Protein AF-A0A937MW36-F1 (afdb_monomer_lite)

Structure (mmCIF, N/CA/C/O backbone):
data_AF-A0A937MW36-F1
#
_entry.id   AF-A0A937MW36-F1
#
loop_
_atom_site.group_PDB
_atom_site.id
_atom_site.type_symbol
_atom_site.label_atom_id
_atom_site.label_alt_id
_atom_site.label_comp_id
_atom_site.label_asym_id
_atom_site.label_entity_id
_atom_site.label_seq_id
_atom_site.pdbx_PDB_ins_code
_atom_site.Cartn_x
_atom_site.Cartn_y
_atom_site.Cartn_z
_atom_site.occupancy
_atom_site.B_iso_or_equiv
_atom_site.auth_seq_id
_atom_site.auth_comp_id
_atom_site.auth_asym_id
_atom_site.auth_atom_id
_atom_site.pdbx_PDB_model_num
ATOM 1 N N . MET A 1 1 ? 4.834 -13.687 -8.405 1.00 93.69 1 MET A N 1
ATOM 2 C CA . MET A 1 1 ? 5.424 -12.411 -7.940 1.00 93.69 1 MET A CA 1
ATOM 3 C C . MET A 1 1 ? 5.810 -12.573 -6.471 1.00 93.69 1 MET A C 1
ATOM 5 O O . MET A 1 1 ? 4.996 -13.115 -5.735 1.00 93.69 1 MET A O 1
ATOM 9 N N . LYS A 1 2 ? 7.021 -12.187 -6.040 1.00 95.81 2 LYS A N 1
ATOM 10 C CA . LYS A 1 2 ? 7.434 -12.296 -4.623 1.00 95.81 2 LYS A CA 1
ATOM 11 C C . LYS A 1 2 ? 7.107 -11.019 -3.853 1.00 95.81 2 LYS A C 1
ATOM 13 O O . LYS A 1 2 ? 7.343 -9.929 -4.357 1.00 95.81 2 LYS A O 1
ATOM 18 N N . CYS A 1 3 ? 6.607 -11.148 -2.633 1.00 96.31 3 CYS A N 1
ATOM 19 C CA . CYS A 1 3 ? 6.336 -10.041 -1.730 1.00 96.31 3 CYS A CA 1
ATOM 20 C C . CYS A 1 3 ? 7.636 -9.280 -1.417 1.00 96.31 3 CYS A C 1
ATOM 22 O O . CYS A 1 3 ? 8.594 -9.893 -0.941 1.00 96.31 3 CYS A O 1
ATOM 24 N N . PRO A 1 4 ? 7.700 -7.957 -1.629 1.00 94.69 4 PRO A N 1
ATOM 25 C CA . PRO A 1 4 ? 8.863 -7.162 -1.247 1.00 94.69 4 PRO A CA 1
ATOM 26 C C . PRO A 1 4 ? 9.188 -7.275 0.247 1.00 94.69 4 PRO A C 1
ATOM 28 O O . PRO A 1 4 ? 10.346 -7.506 0.600 1.00 94.69 4 PRO A O 1
ATOM 31 N N . ALA A 1 5 ? 8.158 -7.215 1.098 1.00 93.75 5 ALA A N 1
ATOM 32 C CA . ALA A 1 5 ? 8.301 -7.129 2.547 1.00 93.75 5 ALA A CA 1
ATOM 33 C C . ALA A 1 5 ? 8.682 -8.451 3.227 1.00 93.75 5 ALA A C 1
ATOM 35 O O . ALA A 1 5 ? 9.481 -8.412 4.153 1.00 93.75 5 ALA A O 1
ATOM 36 N N . CYS A 1 6 ? 8.155 -9.605 2.800 1.00 94.38 6 CYS A N 1
ATOM 37 C CA . CYS A 1 6 ? 8.416 -10.901 3.459 1.00 94.38 6 CYS A CA 1
ATOM 38 C C . CYS A 1 6 ? 8.901 -12.015 2.516 1.00 94.38 6 CYS A C 1
ATOM 40 O O . CYS A 1 6 ? 9.164 -13.125 2.959 1.00 94.38 6 CYS A O 1
ATOM 42 N N . LYS A 1 7 ? 9.057 -11.733 1.216 1.00 94.25 7 LYS A N 1
ATOM 43 C CA . LYS A 1 7 ? 9.534 -12.663 0.169 1.00 94.25 7 LYS A CA 1
ATOM 44 C C . LYS A 1 7 ? 8.613 -13.848 -0.166 1.00 94.25 7 LYS A C 1
ATOM 46 O O . LYS A 1 7 ? 8.901 -14.543 -1.143 1.00 94.25 7 LYS A O 1
ATOM 51 N N . ASN A 1 8 ? 7.490 -14.012 0.537 1.00 94.94 8 ASN A N 1
ATOM 52 C CA . ASN A 1 8 ? 6.442 -14.991 0.218 1.00 94.94 8 ASN A CA 1
ATOM 53 C C . ASN A 1 8 ? 5.745 -14.703 -1.120 1.00 94.94 8 ASN A C 1
ATOM 55 O O . ASN A 1 8 ? 5.882 -13.621 -1.694 1.00 94.94 8 ASN A O 1
ATOM 59 N N . ALA A 1 9 ? 5.019 -15.684 -1.656 1.00 96.62 9 ALA A N 1
ATOM 60 C CA . ALA A 1 9 ? 4.295 -15.519 -2.912 1.00 96.62 9 ALA A CA 1
ATOM 61 C C . ALA A 1 9 ? 3.124 -14.535 -2.752 1.00 96.62 9 ALA A C 1
ATOM 63 O O . ALA A 1 9 ? 2.330 -14.642 -1.818 1.00 96.62 9 ALA A O 1
ATOM 64 N N . LEU A 1 10 ? 3.006 -13.587 -3.684 1.00 97.75 10 LEU A N 1
ATOM 65 C CA . LEU A 1 10 ? 1.790 -12.791 -3.823 1.00 97.75 10 LEU A CA 1
ATOM 66 C C . LEU A 1 10 ? 0.724 -13.583 -4.585 1.00 97.75 10 LEU A C 1
ATOM 68 O O . LEU A 1 10 ? 1.041 -14.312 -5.528 1.00 97.75 10 LEU A O 1
ATOM 72 N N . HIS A 1 11 ? -0.527 -13.374 -4.193 1.00 97.62 11 HIS A N 1
ATOM 73 C CA . HIS A 1 11 ? -1.718 -13.998 -4.753 1.00 97.62 11 HIS A CA 1
ATOM 74 C C . HIS A 1 11 ? -2.641 -12.937 -5.359 1.00 97.62 11 HIS A C 1
ATOM 76 O O . HIS A 1 11 ? -2.696 -11.802 -4.886 1.00 97.62 11 HIS A O 1
ATOM 82 N N . GLU A 1 12 ? -3.371 -13.291 -6.416 1.00 97.38 12 GLU A N 1
ATOM 83 C CA . GLU A 1 12 ? -4.345 -12.386 -7.030 1.00 97.38 12 GLU A CA 1
ATOM 84 C C . GLU A 1 12 ? -5.633 -12.322 -6.192 1.00 97.38 12 GLU A C 1
ATOM 86 O O . GLU A 1 12 ? -6.299 -13.331 -5.982 1.00 97.38 12 GLU A O 1
ATOM 91 N N . SER A 1 13 ? -6.011 -11.116 -5.773 1.00 95.81 13 SER A N 1
ATOM 92 C CA . SER A 1 13 ? -7.311 -10.776 -5.192 1.00 95.81 13 SER A CA 1
ATOM 93 C C . SER A 1 13 ? -8.094 -9.919 -6.185 1.00 95.81 13 SER A C 1
ATOM 95 O O . SER A 1 13 ? -7.569 -8.933 -6.703 1.00 95.81 13 SER A O 1
ATOM 97 N N . VAL A 1 14 ? -9.354 -10.259 -6.459 1.00 96.50 14 VAL A N 1
ATOM 98 C CA . VAL A 1 14 ? -10.204 -9.487 -7.381 1.00 96.50 14 VAL A CA 1
ATOM 99 C C . VAL A 1 14 ? -11.244 -8.701 -6.596 1.00 96.50 14 VAL A C 1
ATOM 101 O O . VAL A 1 14 ? -12.069 -9.291 -5.906 1.00 96.50 14 VAL A O 1
ATOM 104 N N . VAL A 1 15 ? -11.236 -7.374 -6.733 1.00 95.88 15 VAL A N 1
ATOM 105 C CA . VAL A 1 15 ? -12.215 -6.482 -6.095 1.00 95.88 15 VAL A CA 1
ATOM 106 C C . VAL A 1 15 ? -12.753 -5.505 -7.130 1.00 95.88 15 VAL A C 1
ATOM 108 O O . VAL A 1 15 ? -11.980 -4.811 -7.788 1.00 95.88 15 VAL A O 1
ATOM 111 N N . ALA A 1 16 ? -14.076 -5.496 -7.325 1.00 94.88 16 ALA A N 1
ATOM 112 C CA . ALA A 1 16 ? -14.761 -4.662 -8.321 1.00 94.88 16 ALA A CA 1
ATOM 113 C C . ALA A 1 16 ? -14.119 -4.709 -9.728 1.00 94.88 16 ALA A C 1
ATOM 115 O O . ALA A 1 16 ? -13.937 -3.692 -10.394 1.00 94.88 16 ALA A O 1
ATOM 116 N N . GLY A 1 17 ? -13.716 -5.906 -10.175 1.00 95.06 17 GLY A N 1
ATOM 117 C CA . GLY A 1 17 ? -13.074 -6.109 -11.482 1.00 95.06 17 GLY A CA 1
ATOM 118 C C . GLY A 1 17 ? -11.611 -5.642 -11.572 1.00 95.06 17 GLY A C 1
ATOM 119 O O . GLY A 1 17 ? -10.995 -5.717 -12.644 1.00 95.06 17 GLY A O 1
ATOM 120 N N . VAL A 1 18 ? -11.022 -5.189 -10.463 1.00 96.88 18 VAL A N 1
ATOM 121 C CA . VAL A 1 18 ? -9.597 -4.870 -10.341 1.00 96.88 18 VAL A CA 1
ATOM 122 C C . VAL A 1 18 ? -8.884 -6.059 -9.709 1.00 96.88 18 VAL A C 1
ATOM 124 O O . VAL A 1 18 ? -9.148 -6.435 -8.573 1.00 96.88 18 VAL A O 1
ATOM 127 N N . LYS A 1 19 ? -7.969 -6.662 -10.465 1.00 97.12 19 LYS A N 1
ATOM 128 C CA . LYS A 1 19 ? -7.074 -7.721 -9.988 1.00 97.12 19 LYS A CA 1
ATOM 129 C C . LYS A 1 19 ? -5.918 -7.061 -9.253 1.00 97.12 19 LYS A C 1
ATOM 131 O O . LYS A 1 19 ? -5.207 -6.317 -9.909 1.00 97.12 19 LYS A O 1
ATOM 136 N N . ILE A 1 20 ? -5.719 -7.291 -7.964 1.00 97.50 20 ILE A N 1
ATOM 137 C CA . ILE A 1 20 ? -4.628 -6.738 -7.144 1.00 97.50 20 ILE A CA 1
ATOM 138 C C . ILE A 1 20 ? -3.794 -7.901 -6.616 1.00 97.50 20 ILE A C 1
ATOM 140 O O . ILE A 1 20 ? -4.332 -8.948 -6.287 1.00 97.50 20 ILE A O 1
ATOM 144 N N . GLN A 1 21 ? -2.474 -7.743 -6.573 1.00 98.06 21 GLN A N 1
ATOM 145 C CA . GLN A 1 21 ? -1.598 -8.760 -5.994 1.00 98.06 21 GLN A CA 1
ATOM 146 C C . GLN A 1 21 ? -1.471 -8.482 -4.494 1.00 98.06 21 GLN A C 1
ATOM 148 O O . GLN A 1 21 ? -1.105 -7.374 -4.113 1.00 98.06 21 GLN A O 1
ATOM 153 N N . ALA A 1 22 ? -1.778 -9.458 -3.652 1.00 97.69 22 ALA A N 1
ATOM 154 C CA . ALA A 1 22 ? -1.800 -9.332 -2.199 1.00 97.69 22 ALA A CA 1
ATOM 155 C C . ALA A 1 22 ? -0.938 -10.417 -1.545 1.00 97.69 22 ALA A C 1
ATOM 157 O O . ALA A 1 22 ? -0.670 -11.452 -2.153 1.00 97.69 22 ALA A O 1
ATOM 158 N N . CYS A 1 23 ? -0.508 -10.199 -0.304 1.00 97.25 23 CYS A N 1
ATOM 159 C CA . CYS A 1 23 ? 0.243 -11.180 0.485 1.00 97.25 23 CYS A CA 1
ATOM 160 C C . CYS A 1 23 ? -0.625 -11.763 1.624 1.00 97.25 23 CYS A C 1
ATOM 162 O O . CYS A 1 23 ? -0.374 -11.432 2.787 1.00 97.25 23 CYS A O 1
ATOM 164 N N . PRO A 1 24 ? -1.673 -12.555 1.316 1.00 95.44 24 PRO A N 1
ATOM 165 C CA . PRO A 1 24 ? -2.585 -13.097 2.325 1.00 95.44 24 PRO A CA 1
ATOM 166 C C . PRO A 1 24 ? -1.896 -14.155 3.191 1.00 95.44 24 PRO A C 1
ATOM 16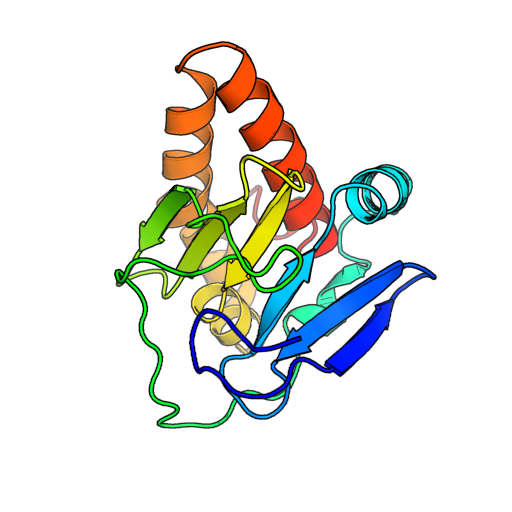8 O O . PRO A 1 24 ? -0.981 -14.830 2.722 1.00 95.44 24 PRO A O 1
ATOM 171 N N . GLY A 1 25 ? -2.342 -14.289 4.440 1.00 92.88 25 GLY A N 1
ATOM 172 C CA . GLY A 1 25 ? -1.781 -15.224 5.421 1.00 92.88 25 GLY A CA 1
ATOM 173 C C . GLY A 1 25 ? -0.373 -14.850 5.891 1.00 92.88 25 GLY A C 1
ATOM 174 O O . GLY A 1 25 ? 0.269 -15.629 6.574 1.00 92.88 25 GLY A O 1
ATOM 175 N N . GLU A 1 26 ? 0.125 -13.671 5.507 1.00 94.69 26 GLU A N 1
ATOM 176 C CA . GLU A 1 26 ? 1.514 -13.251 5.703 1.00 94.69 26 GLU A CA 1
ATOM 177 C C . GLU A 1 26 ? 1.550 -11.779 6.154 1.00 94.69 26 GLU A C 1
ATOM 179 O O . GLU A 1 26 ? 0.907 -11.422 7.138 1.00 94.69 26 GLU A O 1
ATOM 184 N N . CYS A 1 27 ? 2.258 -10.885 5.448 1.00 94.19 27 CYS A N 1
ATOM 185 C CA . CYS A 1 27 ? 2.336 -9.471 5.832 1.00 94.19 27 CYS A CA 1
ATOM 186 C C . CYS A 1 27 ? 1.092 -8.649 5.437 1.00 94.19 27 CYS A C 1
ATOM 188 O O . CYS A 1 27 ? 0.918 -7.525 5.905 1.00 94.19 27 CYS A O 1
ATOM 190 N N . GLY A 1 28 ? 0.238 -9.163 4.545 1.00 95.44 28 GLY A N 1
ATOM 191 C CA . GLY A 1 28 ? -0.958 -8.460 4.067 1.00 95.44 28 GLY A CA 1
ATOM 192 C C . GLY A 1 28 ? -0.678 -7.205 3.232 1.00 95.44 28 GLY A C 1
ATOM 193 O O . GLY A 1 28 ? -1.530 -6.324 3.143 1.00 95.44 28 GLY A O 1
ATOM 194 N N . GLY A 1 29 ? 0.519 -7.088 2.652 1.00 96.56 29 GLY A N 1
ATOM 195 C CA . GLY A 1 29 ? 0.861 -5.985 1.756 1.00 96.56 29 GLY A CA 1
ATOM 196 C C . GLY A 1 29 ? 0.285 -6.177 0.351 1.00 96.56 29 GLY A C 1
ATOM 197 O O . GLY A 1 29 ? 0.012 -7.303 -0.080 1.00 96.56 29 GLY A O 1
ATOM 198 N N . LEU A 1 30 ? 0.111 -5.067 -0.362 1.00 98.00 30 LEU A N 1
ATOM 199 C CA . LEU A 1 30 ? -0.525 -5.000 -1.672 1.00 98.00 30 LEU A CA 1
ATOM 200 C C . LEU A 1 30 ? 0.455 -4.477 -2.721 1.00 98.00 30 LEU A C 1
ATOM 202 O O . LEU A 1 30 ? 1.171 -3.500 -2.507 1.00 98.00 30 LEU A O 1
ATOM 206 N N . TRP A 1 31 ? 0.433 -5.085 -3.899 1.00 98.12 31 TRP A N 1
ATOM 207 C CA . TRP A 1 31 ? 1.082 -4.569 -5.091 1.00 98.12 31 TRP A CA 1
ATOM 208 C C . TRP A 1 31 ? 0.035 -4.126 -6.111 1.00 98.12 31 TRP A C 1
ATOM 210 O O . TRP A 1 31 ? -0.739 -4.937 -6.633 1.00 98.12 31 TRP A O 1
ATOM 220 N N . ILE A 1 32 ? 0.045 -2.828 -6.415 1.00 97.81 32 ILE A N 1
ATOM 221 C CA . ILE A 1 32 ? -0.889 -2.190 -7.343 1.00 97.81 32 ILE A CA 1
ATOM 222 C C . ILE A 1 32 ? -0.090 -1.569 -8.493 1.00 97.81 32 ILE A C 1
ATOM 224 O O . ILE A 1 32 ? 0.769 -0.714 -8.297 1.00 97.81 32 ILE A O 1
ATOM 228 N N . ASN A 1 33 ? -0.343 -2.009 -9.721 1.00 95.69 33 ASN A N 1
ATOM 229 C CA . ASN A 1 33 ? 0.327 -1.530 -10.923 1.00 95.69 33 ASN A CA 1
ATOM 230 C C . ASN A 1 33 ? -0.377 -0.314 -11.551 1.00 95.69 33 ASN A C 1
ATOM 232 O O . ASN A 1 33 ? -1.546 -0.023 -11.295 1.00 95.69 33 ASN A O 1
ATOM 236 N N . ARG A 1 34 ? 0.326 0.351 -12.475 1.00 93.62 34 ARG A N 1
ATOM 237 C CA . ARG A 1 34 ? -0.155 1.577 -13.131 1.00 93.62 34 ARG A CA 1
ATOM 238 C C . ARG A 1 34 ? -1.480 1.461 -13.884 1.00 93.62 34 ARG A C 1
ATOM 240 O O . ARG A 1 34 ? -2.191 2.451 -14.022 1.00 93.62 34 ARG A O 1
ATOM 247 N N . PHE A 1 35 ? -1.812 0.279 -14.398 1.00 93.81 35 PHE A N 1
ATOM 248 C CA . PHE A 1 35 ? -3.053 0.068 -15.141 1.00 93.81 35 PHE A CA 1
ATOM 249 C C . PHE A 1 35 ? -4.251 -0.103 -14.205 1.00 93.81 35 PHE A C 1
ATOM 251 O O . PHE A 1 35 ? -5.371 0.244 -14.574 1.00 93.81 35 PHE A O 1
ATOM 258 N N . GLN A 1 36 ? -4.020 -0.599 -12.988 1.00 96.50 36 GLN A N 1
ATOM 259 C CA . GLN A 1 36 ? -5.049 -0.710 -11.958 1.00 96.50 36 GLN A CA 1
ATOM 260 C C . GLN A 1 36 ? -5.421 0.664 -11.392 1.00 96.50 36 GLN A C 1
ATOM 262 O O . GLN A 1 36 ? -6.598 0.873 -11.127 1.00 96.50 36 GLN A O 1
ATOM 267 N N . PHE A 1 37 ? -4.492 1.629 -11.309 1.00 93.12 37 PHE A N 1
ATOM 268 C CA . PHE A 1 37 ? -4.814 2.992 -10.843 1.00 93.12 37 PHE A CA 1
ATOM 269 C C . PHE A 1 37 ? -5.927 3.638 -11.670 1.00 93.12 37 PHE A C 1
ATOM 271 O O . PHE A 1 37 ? -6.876 4.174 -11.113 1.00 93.12 37 PHE A O 1
ATOM 278 N N . LYS A 1 38 ? -5.861 3.516 -13.004 1.00 89.88 38 LYS A N 1
ATOM 279 C CA . LYS A 1 38 ? -6.901 4.049 -13.899 1.00 89.88 38 LYS A CA 1
ATOM 280 C C . LYS A 1 38 ? -8.274 3.431 -13.637 1.00 89.88 38 LYS A C 1
ATOM 282 O O . LYS A 1 38 ? -9.279 4.116 -1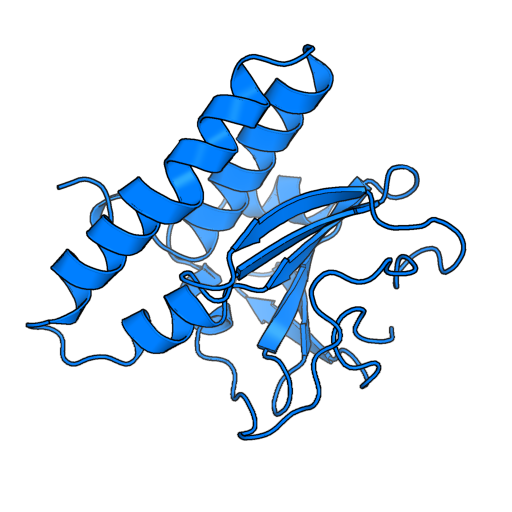3.761 1.00 89.88 38 LYS A O 1
ATOM 287 N N . LYS A 1 39 ? -8.320 2.142 -13.284 1.00 95.19 39 LYS A N 1
ATOM 288 C CA . LYS A 1 39 ? -9.574 1.472 -12.919 1.00 95.19 39 LYS A CA 1
ATOM 289 C C . LYS A 1 39 ? -10.070 1.952 -11.561 1.00 95.19 39 LYS A C 1
ATOM 291 O O . LYS A 1 39 ? -11.242 2.267 -11.436 1.00 95.19 39 LYS A O 1
ATOM 296 N N . ILE A 1 40 ? -9.169 2.049 -10.584 1.00 95.69 40 ILE A N 1
ATOM 297 C CA . ILE A 1 40 ? -9.462 2.525 -9.229 1.00 95.69 40 ILE A CA 1
ATOM 298 C C . ILE A 1 40 ? -10.068 3.936 -9.254 1.00 95.69 40 ILE A C 1
ATOM 300 O O . ILE A 1 40 ? -11.050 4.172 -8.566 1.00 95.69 40 ILE A O 1
ATOM 304 N N . GLN A 1 41 ? -9.562 4.835 -10.102 1.00 92.25 41 GLN A N 1
ATOM 305 C CA . GLN A 1 41 ? -10.098 6.195 -10.268 1.00 92.25 41 GLN A CA 1
ATOM 306 C C . GLN A 1 41 ? -11.574 6.252 -10.682 1.00 92.25 41 GLN A C 1
ATOM 308 O O . GLN A 1 41 ? -12.237 7.251 -10.425 1.00 92.25 41 GLN A O 1
ATOM 313 N N . ALA A 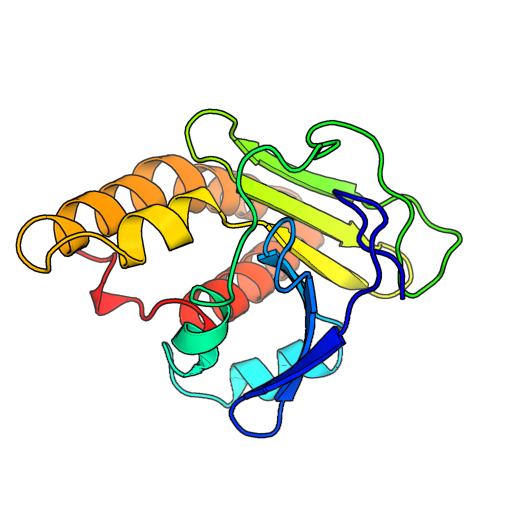1 42 ? -12.083 5.208 -11.340 1.00 93.62 42 ALA A N 1
ATOM 314 C CA . ALA A 1 42 ? -13.480 5.122 -11.756 1.00 93.62 42 ALA A CA 1
ATOM 315 C C . ALA A 1 42 ? -14.384 4.454 -10.700 1.00 93.62 42 ALA A C 1
ATOM 317 O O . ALA A 1 42 ? -15.589 4.331 -10.917 1.00 93.62 42 ALA A O 1
ATOM 318 N N . LEU A 1 43 ? -13.819 3.979 -9.585 1.00 95.06 43 LEU A N 1
ATOM 319 C CA . LEU A 1 43 ? -14.549 3.294 -8.523 1.00 95.06 43 LEU A CA 1
ATOM 320 C C . LEU A 1 43 ? -14.901 4.248 -7.383 1.00 95.06 43 LEU A C 1
ATOM 322 O O . LEU A 1 43 ? -14.236 5.254 -7.149 1.00 95.06 43 LEU A O 1
ATOM 326 N N . LYS A 1 44 ? -15.957 3.898 -6.643 1.00 94.56 44 LYS A N 1
ATOM 327 C CA . LYS A 1 44 ? -16.342 4.627 -5.433 1.00 94.56 44 LYS A CA 1
ATOM 328 C C . LYS A 1 44 ? -15.314 4.395 -4.312 1.00 94.56 44 LYS A C 1
ATOM 330 O O . LYS A 1 44 ? -14.788 3.279 -4.215 1.00 94.56 44 LYS A O 1
ATOM 335 N N . PRO A 1 45 ? -15.073 5.394 -3.443 1.00 94.62 45 PRO A N 1
ATOM 336 C CA . PRO A 1 45 ? -14.275 5.213 -2.234 1.00 94.62 45 PRO A CA 1
ATOM 337 C C . PRO A 1 45 ? -14.775 4.037 -1.382 1.00 94.62 45 PRO A C 1
ATOM 339 O O . PRO A 1 45 ? -15.964 3.718 -1.382 1.00 94.62 45 PRO A O 1
ATOM 342 N N . GLY A 1 46 ? -13.859 3.360 -0.692 1.00 94.50 46 GLY A N 1
ATOM 343 C CA . GLY A 1 46 ? -14.145 2.228 0.192 1.00 94.50 46 GLY A CA 1
ATOM 344 C C . GLY A 1 46 ? -14.471 0.898 -0.499 1.00 94.50 46 GLY A C 1
ATOM 345 O O . GLY A 1 46 ? -14.472 -0.134 0.166 1.00 94.50 46 GLY A O 1
ATOM 346 N N . ILE A 1 47 ? -14.677 0.854 -1.824 1.00 96.25 47 ILE A N 1
ATOM 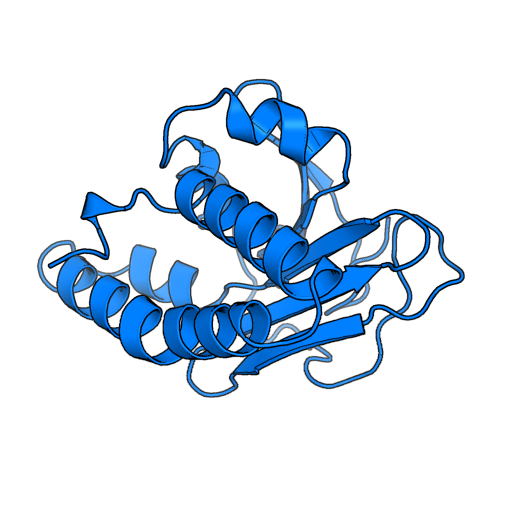347 C CA . ILE A 1 47 ? -14.947 -0.412 -2.540 1.00 96.25 47 ILE A CA 1
ATOM 348 C C . ILE A 1 47 ? -13.829 -1.452 -2.335 1.00 96.25 47 ILE A C 1
ATOM 350 O O . ILE A 1 47 ? -14.088 -2.654 -2.352 1.00 96.25 47 ILE A O 1
ATOM 354 N N . GLY A 1 48 ? -12.592 -1.001 -2.133 1.00 96.12 48 GLY A N 1
ATOM 355 C CA . GLY A 1 48 ? -11.410 -1.820 -1.880 1.00 96.12 48 GLY A CA 1
ATOM 356 C C . GLY A 1 48 ? -11.218 -2.261 -0.430 1.00 96.12 48 GLY A C 1
ATOM 357 O O . GLY A 1 48 ? -10.211 -2.906 -0.145 1.00 96.12 48 GLY A O 1
ATOM 358 N N . GLN A 1 49 ? -12.131 -1.937 0.490 1.00 94.94 49 GLN A N 1
ATOM 359 C CA . GLN A 1 49 ? -11.940 -2.147 1.930 1.00 94.94 49 GLN A CA 1
ATOM 360 C C . GLN A 1 49 ? -11.646 -3.601 2.316 1.00 94.94 49 GLN A C 1
ATOM 362 O O . GLN A 1 49 ? -10.882 -3.842 3.252 1.00 94.94 49 GLN A O 1
ATOM 367 N N . SER A 1 50 ? -12.168 -4.584 1.575 1.00 94.88 50 SER A N 1
ATOM 368 C CA . SER A 1 50 ? -11.874 -6.003 1.825 1.00 94.88 50 SER A CA 1
ATOM 369 C C . SER A 1 50 ? -10.378 -6.340 1.733 1.00 94.88 50 SER A C 1
ATOM 371 O O . SER A 1 50 ? -9.925 -7.277 2.385 1.00 94.88 50 SER A O 1
ATOM 373 N N . LEU A 1 51 ? -9.585 -5.553 0.998 1.00 95.88 51 LEU A N 1
ATOM 374 C CA . LEU A 1 51 ? -8.134 -5.729 0.881 1.00 95.88 51 LEU A CA 1
ATOM 375 C C . LEU A 1 51 ? -7.380 -5.343 2.158 1.00 95.88 51 LEU A C 1
ATOM 377 O O . LEU A 1 51 ? -6.257 -5.798 2.355 1.00 95.88 51 LEU A O 1
ATOM 381 N N . LEU A 1 52 ? -7.977 -4.529 3.035 1.00 93.81 52 LEU A N 1
ATOM 382 C CA . LEU A 1 52 ? -7.422 -4.259 4.365 1.00 93.81 52 LEU A CA 1
ATOM 383 C C . LEU A 1 52 ? -7.657 -5.435 5.321 1.00 93.81 52 LEU A C 1
ATOM 385 O O . LEU A 1 52 ? -6.849 -5.648 6.224 1.00 93.81 52 LEU A O 1
ATOM 389 N N . MET A 1 53 ? -8.716 -6.210 5.076 1.00 91.50 53 MET A N 1
ATOM 390 C CA . MET A 1 53 ? -9.182 -7.315 5.920 1.00 91.50 53 MET A CA 1
ATOM 391 C C . MET A 1 53 ? -8.610 -8.680 5.517 1.00 91.50 53 MET A C 1
ATOM 393 O O . MET A 1 53 ? -9.047 -9.700 6.045 1.00 91.50 53 MET A O 1
ATOM 397 N N . ILE A 1 54 ? -7.656 -8.727 4.581 1.00 91.50 54 ILE A N 1
ATOM 398 C CA . ILE A 1 54 ? -6.962 -9.978 4.268 1.00 91.50 54 ILE A CA 1
ATOM 399 C C . ILE A 1 54 ? -6.212 -10.484 5.500 1.00 91.50 54 ILE A C 1
ATOM 401 O O . ILE A 1 54 ? -5.631 -9.699 6.257 1.00 91.50 54 ILE A O 1
ATOM 405 N N . GLU A 1 55 ? -6.226 -11.802 5.678 1.00 90.50 55 GLU A N 1
ATOM 406 C CA . GLU A 1 55 ? -5.563 -12.464 6.794 1.00 90.50 55 GLU A CA 1
ATOM 407 C C . GLU A 1 55 ? -4.073 -12.103 6.828 1.00 90.50 55 GLU A C 1
ATOM 409 O O . GLU A 1 55 ? -3.397 -12.076 5.792 1.00 90.50 55 GLU A O 1
ATOM 414 N N . ARG A 1 56 ? -3.570 -11.815 8.029 1.00 91.88 56 ARG A N 1
ATOM 415 C CA . ARG A 1 56 ? -2.157 -11.559 8.306 1.00 91.88 56 ARG A CA 1
ATOM 416 C C . ARG A 1 56 ? -1.693 -12.540 9.365 1.00 91.88 56 ARG A C 1
ATOM 418 O O . ARG A 1 56 ? -2.388 -12.711 10.362 1.00 91.88 56 ARG A O 1
ATOM 425 N N . ALA A 1 57 ? -0.528 -13.140 9.165 1.00 89.94 57 ALA A N 1
ATOM 426 C CA . ALA A 1 57 ? 0.052 -14.010 10.176 1.00 89.94 57 ALA A CA 1
ATOM 427 C C . ALA A 1 57 ? 0.774 -13.195 11.255 1.00 89.94 57 ALA A C 1
ATOM 429 O O . ALA A 1 57 ? 1.456 -12.200 10.982 1.00 89.94 57 ALA A O 1
ATOM 430 N N . GLU A 1 58 ? 0.638 -13.646 12.499 1.00 81.81 58 GLU A N 1
ATOM 431 C CA . GLU A 1 58 ? 1.416 -13.127 13.617 1.00 81.81 58 GLU A CA 1
ATOM 432 C C . GLU A 1 58 ? 2.888 -13.539 13.482 1.00 81.81 58 GLU A C 1
ATOM 434 O O . GLU A 1 58 ? 3.213 -14.632 13.020 1.00 81.81 58 GLU A O 1
ATOM 439 N N . GLY A 1 59 ? 3.805 -12.652 13.872 1.00 76.44 59 GLY A N 1
ATOM 440 C CA . GLY A 1 59 ? 5.239 -12.961 13.893 1.00 76.44 59 GLY A CA 1
ATOM 441 C C . GLY A 1 59 ? 5.916 -13.088 12.521 1.00 76.44 59 GLY A C 1
ATOM 442 O O . GLY A 1 59 ? 7.090 -13.459 12.467 1.00 76.44 59 GLY A O 1
ATOM 443 N N . VAL A 1 60 ? 5.235 -12.756 11.414 1.00 83.00 60 VAL A N 1
ATOM 444 C CA . VAL A 1 60 ? 5.853 -12.728 10.077 1.00 83.00 60 VAL A CA 1
ATOM 445 C C . VAL A 1 60 ? 7.046 -11.785 10.076 1.00 83.00 60 VAL A C 1
ATOM 447 O O . VAL A 1 60 ? 6.940 -10.597 10.384 1.00 83.00 60 VAL A O 1
ATOM 450 N N . LYS A 1 61 ? 8.201 -12.304 9.656 1.00 82.62 61 LYS A N 1
ATOM 451 C CA . LYS A 1 61 ? 9.399 -11.489 9.483 1.00 82.62 61 LYS A CA 1
ATOM 452 C C . LYS A 1 61 ? 9.225 -10.563 8.281 1.00 82.62 61 LYS A C 1
ATOM 454 O O . LYS A 1 61 ? 9.356 -10.978 7.130 1.00 82.62 61 LYS A O 1
ATOM 459 N N . THR A 1 62 ? 8.970 -9.290 8.556 1.00 84.75 62 THR A N 1
ATOM 460 C CA . THR A 1 62 ? 8.927 -8.236 7.540 1.00 84.75 62 THR A CA 1
ATOM 461 C C . THR A 1 62 ? 10.233 -7.450 7.516 1.00 84.75 62 THR A C 1
ATOM 463 O O . THR A 1 62 ? 10.704 -6.984 8.551 1.00 84.75 62 THR A O 1
ATOM 466 N N . TYR A 1 63 ? 10.792 -7.237 6.331 1.00 83.38 63 TYR A N 1
ATOM 467 C CA . TYR A 1 63 ? 11.998 -6.439 6.099 1.00 83.38 63 TYR A CA 1
ATOM 468 C C . TYR A 1 63 ? 11.648 -4.980 5.787 1.00 83.38 63 TYR A C 1
ATOM 470 O O . TYR A 1 63 ? 12.090 -4.424 4.781 1.00 83.38 63 TYR A O 1
ATOM 478 N N . ARG A 1 64 ? 10.802 -4.362 6.616 1.00 80.62 64 ARG A N 1
ATOM 479 C CA . ARG A 1 64 ? 10.460 -2.945 6.445 1.00 80.62 64 ARG A CA 1
ATOM 480 C C . ARG A 1 64 ? 11.684 -2.074 6.676 1.00 80.62 64 ARG A C 1
ATOM 482 O O . ARG A 1 64 ? 12.587 -2.446 7.422 1.00 80.62 64 ARG A O 1
ATOM 489 N N . GLY A 1 65 ? 11.746 -0.928 6.009 1.00 76.56 65 GLY A N 1
ATOM 490 C CA . GLY A 1 65 ? 12.906 -0.043 6.133 1.00 76.56 65 GLY A CA 1
ATOM 491 C C . GLY A 1 65 ? 14.109 -0.445 5.263 1.00 76.56 65 GLY A C 1
ATOM 492 O O . GLY A 1 65 ? 14.934 0.421 4.966 1.00 76.56 65 GLY A O 1
ATOM 493 N N . ALA A 1 66 ? 14.154 -1.671 4.731 1.00 85.25 66 ALA A N 1
ATOM 494 C CA . ALA A 1 66 ? 15.178 -2.127 3.790 1.00 85.25 66 ALA A CA 1
ATOM 495 C C . ALA A 1 66 ? 14.883 -1.721 2.333 1.00 85.25 66 ALA A C 1
ATOM 497 O O . ALA A 1 66 ? 13.757 -1.365 1.983 1.00 85.25 66 ALA A O 1
ATOM 498 N N . GLU A 1 67 ? 15.901 -1.789 1.476 1.00 90.19 67 GLU A N 1
ATOM 499 C CA . GLU A 1 67 ? 15.718 -1.656 0.032 1.00 90.19 67 GLU A CA 1
ATOM 500 C C . GLU A 1 67 ? 14.997 -2.883 -0.536 1.00 90.19 67 GLU A C 1
ATOM 502 O O . GLU A 1 67 ? 15.326 -4.036 -0.244 1.00 90.19 67 GLU A O 1
ATOM 507 N N . HIS A 1 68 ? 14.007 -2.629 -1.388 1.00 92.62 68 HIS A N 1
ATOM 508 C CA . HIS A 1 68 ? 13.169 -3.666 -1.976 1.00 92.62 68 HIS A CA 1
ATOM 509 C C . HIS A 1 68 ? 13.383 -3.744 -3.478 1.00 92.62 68 HIS A C 1
ATOM 511 O O . HIS A 1 68 ? 13.265 -2.736 -4.167 1.00 92.62 68 HIS A O 1
ATOM 517 N N . VAL A 1 69 ? 13.597 -4.940 -4.022 1.00 95.62 69 VAL A N 1
ATOM 518 C CA . VAL A 1 69 ? 13.514 -5.150 -5.474 1.00 95.62 69 VAL A CA 1
ATOM 519 C C . VAL A 1 69 ? 12.046 -5.131 -5.896 1.00 95.62 69 VAL A C 1
ATOM 521 O O . VAL A 1 69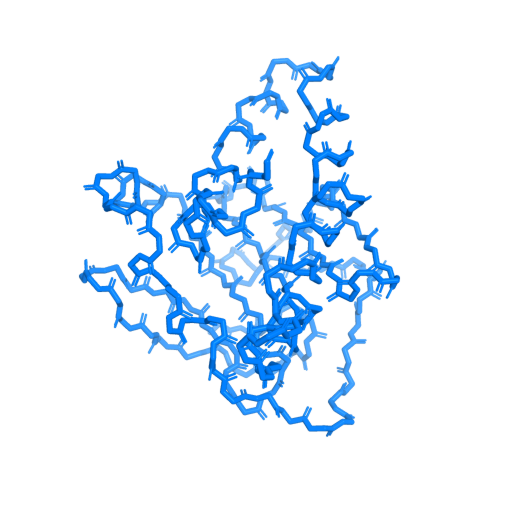 ? 11.195 -5.763 -5.268 1.00 95.62 69 VAL A O 1
ATOM 524 N N . CYS A 1 70 ? 11.746 -4.410 -6.974 1.00 97.69 70 CYS A N 1
ATOM 525 C CA . CYS A 1 70 ? 10.420 -4.373 -7.565 1.00 97.69 70 CYS A CA 1
ATOM 526 C C . CYS A 1 70 ? 9.979 -5.782 -7.965 1.00 97.69 70 CYS A C 1
ATOM 528 O O . CYS A 1 70 ? 10.632 -6.416 -8.794 1.00 97.69 70 CYS A O 1
ATOM 530 N N . PRO A 1 71 ? 8.833 -6.258 -7.473 1.00 97.00 71 PRO A N 1
ATOM 531 C CA . PRO A 1 71 ? 8.437 -7.636 -7.682 1.00 97.00 71 PRO A CA 1
ATOM 532 C C . PRO A 1 71 ? 7.838 -7.867 -9.081 1.00 97.00 71 PRO A C 1
ATOM 534 O O . PRO A 1 71 ? 7.699 -9.007 -9.509 1.00 97.00 71 PRO A O 1
ATOM 537 N N . ALA A 1 72 ? 7.491 -6.797 -9.808 1.00 97.19 72 ALA A N 1
ATOM 538 C CA . ALA A 1 72 ? 6.934 -6.876 -11.158 1.00 97.19 72 ALA A CA 1
ATOM 539 C C . ALA A 1 72 ? 7.976 -6.762 -12.278 1.00 97.19 72 ALA A C 1
ATOM 541 O O . ALA A 1 72 ? 7.776 -7.342 -13.338 1.00 97.19 72 ALA A O 1
ATOM 542 N N . CYS A 1 73 ? 9.042 -5.974 -12.090 1.00 96.56 73 CYS A N 1
ATOM 543 C CA . CYS A 1 73 ? 10.104 -5.847 -13.097 1.00 96.56 73 CYS A CA 1
ATOM 544 C C . CYS A 1 73 ? 11.410 -6.535 -12.700 1.00 96.56 73 CYS A C 1
ATOM 546 O O . CYS A 1 73 ? 12.315 -6.557 -13.525 1.00 96.56 73 CYS A O 1
ATOM 548 N N . GLU A 1 74 ? 11.516 -7.007 -11.454 1.00 95.75 74 GLU A N 1
ATOM 549 C CA . GLU A 1 74 ? 12.602 -7.825 -10.887 1.00 95.75 74 GLU A CA 1
ATOM 550 C C . GLU A 1 74 ? 14.014 -7.213 -10.943 1.00 95.75 74 GLU A C 1
ATOM 552 O O . GLU A 1 74 ? 14.979 -7.840 -10.526 1.00 95.75 74 GLU A O 1
ATOM 557 N N . ILE A 1 75 ? 14.138 -5.968 -11.411 1.00 94.00 75 ILE A N 1
ATOM 558 C CA . ILE A 1 75 ? 15.427 -5.309 -11.674 1.00 94.00 75 ILE A CA 1
ATOM 559 C C . ILE A 1 75 ? 15.575 -4.014 -10.867 1.00 94.00 75 ILE A C 1
ATOM 561 O O . ILE A 1 75 ? 16.654 -3.679 -10.397 1.00 94.00 75 ILE A O 1
ATOM 565 N N . THR A 1 76 ? 14.501 -3.238 -10.736 1.00 97.12 76 THR A N 1
ATOM 566 C CA . THR A 1 76 ? 14.565 -1.879 -10.181 1.00 97.12 76 THR A CA 1
ATOM 567 C C . THR A 1 76 ? 14.318 -1.894 -8.678 1.00 97.12 76 THR A C 1
ATOM 569 O O . THR A 1 76 ? 13.323 -2.476 -8.246 1.00 97.12 76 THR A O 1
ATOM 572 N N . LEU A 1 77 ? 15.152 -1.205 -7.896 1.00 97.12 77 LEU A N 1
ATOM 573 C CA . LEU A 1 77 ? 14.860 -0.942 -6.485 1.00 97.12 77 LEU A CA 1
ATOM 574 C C . LEU A 1 77 ? 13.642 -0.020 -6.350 1.00 97.12 77 LEU A C 1
ATOM 576 O O . LEU A 1 77 ? 13.461 0.923 -7.124 1.00 97.12 77 LEU A O 1
ATOM 580 N N . LEU A 1 78 ? 12.773 -0.314 -5.389 1.00 97.19 78 LEU A N 1
ATOM 581 C CA . LEU A 1 78 ? 11.618 0.515 -5.092 1.00 97.19 78 LEU A CA 1
ATOM 582 C C . LEU A 1 78 ? 12.071 1.785 -4.365 1.00 97.19 78 LEU A C 1
ATOM 584 O O . LEU A 1 78 ? 12.768 1.723 -3.358 1.00 97.19 78 LEU A O 1
ATOM 588 N N . HIS A 1 79 ? 11.625 2.933 -4.865 1.00 94.94 79 HIS A N 1
ATOM 589 C CA . HIS A 1 79 ? 11.760 4.214 -4.191 1.00 94.94 79 HIS A CA 1
ATOM 590 C C . HIS A 1 79 ? 10.768 4.283 -3.032 1.00 94.94 79 HIS A C 1
ATOM 592 O O . HIS A 1 79 ? 9.559 4.156 -3.246 1.00 94.94 79 HIS A O 1
ATOM 598 N N . ARG A 1 80 ? 11.261 4.513 -1.817 1.00 94.81 80 ARG A N 1
ATOM 599 C CA . ARG A 1 80 ? 10.408 4.714 -0.649 1.00 94.81 80 ARG A CA 1
ATOM 600 C C . ARG A 1 80 ? 9.805 6.108 -0.672 1.00 94.81 80 ARG A C 1
ATOM 602 O O . ARG A 1 80 ? 10.530 7.093 -0.637 1.00 94.81 80 ARG A O 1
ATOM 609 N N . HIS A 1 81 ? 8.478 6.180 -0.663 1.00 93.88 81 HIS A N 1
ATOM 610 C CA . HIS A 1 81 ? 7.773 7.443 -0.446 1.00 93.88 81 HIS A CA 1
ATOM 611 C C . HIS A 1 81 ? 7.661 7.751 1.039 1.00 93.88 81 HIS A C 1
ATOM 613 O O . HIS A 1 81 ? 7.980 8.856 1.463 1.00 93.88 81 HIS A O 1
ATOM 619 N N . PHE A 1 82 ? 7.275 6.762 1.848 1.00 92.56 82 PHE A N 1
ATOM 620 C CA . PHE A 1 82 ? 7.317 6.898 3.300 1.00 92.56 82 PHE A CA 1
ATOM 621 C C . PHE A 1 82 ? 7.337 5.551 4.024 1.00 92.56 82 PHE A C 1
ATOM 623 O O . PHE A 1 82 ? 6.937 4.516 3.492 1.00 92.56 82 PHE A O 1
ATOM 630 N N . PHE A 1 83 ? 7.797 5.604 5.271 1.00 92.50 83 PHE A N 1
ATOM 631 C CA . PHE A 1 83 ? 7.770 4.525 6.250 1.00 92.50 83 PHE A CA 1
ATOM 632 C C . PHE A 1 83 ? 7.441 5.127 7.621 1.00 92.50 83 PHE A C 1
ATOM 634 O O . PHE A 1 83 ? 7.959 6.194 7.962 1.00 92.50 83 PHE A O 1
ATOM 641 N N . SER A 1 84 ? 6.574 4.462 8.379 1.00 91.25 84 SER A N 1
ATOM 642 C CA . SER A 1 84 ? 6.237 4.807 9.758 1.00 91.25 84 SER A CA 1
ATOM 643 C C . SER A 1 84 ? 6.207 3.540 10.601 1.00 91.25 84 SER A C 1
ATOM 645 O O . SER A 1 84 ? 5.376 2.663 10.369 1.00 91.25 84 SER A O 1
ATOM 647 N N . THR A 1 85 ? 7.108 3.455 11.581 1.00 89.31 85 THR A N 1
ATOM 648 C CA . THR A 1 85 ? 7.101 2.375 12.576 1.00 89.31 85 THR A CA 1
ATOM 649 C C . THR A 1 85 ? 5.877 2.486 13.483 1.00 89.31 85 THR A C 1
ATOM 651 O O . THR A 1 85 ? 5.207 1.490 13.719 1.00 89.31 85 THR A O 1
ATOM 654 N N . GLU A 1 86 ? 5.554 3.699 13.942 1.00 88.38 86 GLU A N 1
ATOM 655 C CA . GLU A 1 86 ? 4.406 3.973 14.818 1.00 88.38 86 GLU A CA 1
ATOM 656 C C . GLU A 1 86 ? 3.074 3.662 14.124 1.00 88.38 86 GLU A C 1
ATOM 658 O O . GLU A 1 86 ? 2.213 2.990 14.682 1.00 88.38 86 GLU A O 1
ATOM 663 N N . GLY A 1 87 ? 2.940 4.079 12.863 1.00 90.44 87 GLY A N 1
ATOM 664 C CA . GLY A 1 87 ? 1.775 3.783 12.031 1.00 90.44 87 GLY A CA 1
ATOM 665 C C . GLY A 1 87 ? 1.820 2.412 11.359 1.00 90.44 87 GLY A C 1
ATOM 666 O O . GLY A 1 87 ? 0.951 2.117 10.545 1.00 90.44 87 GLY A O 1
ATOM 667 N N . ASP A 1 88 ? 2.840 1.593 11.624 1.00 91.75 88 ASP A N 1
ATOM 668 C CA . ASP A 1 88 ? 3.015 0.254 11.055 1.00 91.75 88 ASP A CA 1
ATOM 669 C C . ASP A 1 88 ? 2.756 0.215 9.531 1.00 91.75 88 ASP A C 1
ATOM 671 O O . ASP A 1 88 ? 2.052 -0.668 9.029 1.00 91.75 88 ASP A O 1
ATOM 675 N N . SER A 1 89 ? 3.321 1.184 8.797 1.00 93.25 89 SER A N 1
ATOM 676 C CA . SER A 1 89 ? 3.001 1.438 7.385 1.00 93.25 89 SER A CA 1
ATOM 677 C C . SER A 1 89 ? 4.216 1.770 6.525 1.00 93.25 89 SER A C 1
ATOM 679 O O . SER A 1 89 ? 5.124 2.490 6.942 1.00 93.25 89 SER A O 1
ATOM 681 N N . GLU A 1 90 ? 4.215 1.282 5.287 1.00 95.38 90 GLU A N 1
ATOM 682 C CA . GLU A 1 90 ? 5.267 1.528 4.305 1.00 95.38 90 GLU A CA 1
ATOM 683 C C . GLU A 1 90 ? 4.689 1.644 2.890 1.00 95.38 90 GLU A C 1
ATOM 685 O O . GLU A 1 90 ? 3.931 0.785 2.436 1.00 95.38 90 GLU A O 1
ATOM 690 N N . VAL A 1 91 ? 5.094 2.683 2.159 1.00 96.44 91 VAL A N 1
ATOM 691 C CA . VAL A 1 91 ? 4.716 2.883 0.758 1.00 96.44 91 VAL A CA 1
ATOM 692 C C . VAL A 1 91 ? 5.958 3.088 -0.091 1.00 96.44 91 VAL A C 1
ATOM 694 O O . VAL A 1 91 ? 6.761 3.994 0.141 1.00 96.44 91 VAL A O 1
ATOM 697 N N . ASN A 1 92 ? 6.092 2.253 -1.119 1.00 97.12 92 ASN A N 1
ATOM 698 C CA . ASN A 1 92 ? 7.192 2.314 -2.070 1.00 97.12 92 ASN A CA 1
ATOM 699 C C . ASN A 1 92 ? 6.680 2.278 -3.515 1.00 97.12 92 ASN A C 1
ATOM 701 O O . ASN A 1 92 ? 5.588 1.782 -3.785 1.00 97.12 92 ASN A O 1
ATOM 705 N N . GLN A 1 93 ? 7.486 2.745 -4.467 1.00 97.19 93 GLN A N 1
ATOM 706 C CA . GLN A 1 93 ? 7.137 2.774 -5.884 1.00 97.19 93 GLN A CA 1
ATOM 707 C C . GLN A 1 93 ? 8.303 2.374 -6.784 1.00 97.19 93 GLN A C 1
ATOM 709 O O . GLN A 1 93 ? 9.444 2.774 -6.582 1.00 97.19 93 GLN A O 1
ATOM 714 N N . CYS A 1 94 ? 8.017 1.629 -7.846 1.00 97.44 94 CYS A N 1
ATOM 715 C CA . CYS A 1 94 ? 9.001 1.344 -8.883 1.00 97.44 94 CYS A CA 1
ATOM 716 C C . CYS A 1 94 ? 9.076 2.485 -9.908 1.00 97.44 94 CYS A C 1
ATOM 718 O O . CYS A 1 94 ? 8.079 2.780 -10.568 1.00 97.44 94 CYS A O 1
ATOM 720 N N . SER A 1 95 ? 10.262 3.049 -10.146 1.00 95.50 95 SER A N 1
ATOM 721 C CA . SER A 1 95 ? 10.463 4.081 -11.177 1.00 95.50 95 SER A CA 1
ATOM 722 C C . SER A 1 95 ? 10.249 3.562 -12.608 1.00 95.50 95 SER A C 1
ATOM 724 O O . SER A 1 95 ? 9.728 4.291 -13.448 1.00 95.50 95 SER A O 1
ATOM 726 N N . LYS A 1 96 ? 10.565 2.284 -12.875 1.00 96.25 96 LYS A N 1
ATOM 727 C CA . LYS A 1 96 ? 10.434 1.651 -14.201 1.00 96.25 96 LYS A CA 1
ATOM 728 C C . LYS A 1 96 ? 8.992 1.283 -14.556 1.00 96.25 96 LYS A C 1
ATOM 730 O O . LYS A 1 96 ? 8.486 1.674 -15.601 1.00 96.25 96 LYS A O 1
ATOM 735 N N . CYS A 1 97 ? 8.320 0.491 -13.716 1.00 96.25 97 CYS A N 1
ATOM 736 C CA . CYS A 1 97 ? 6.974 -0.012 -14.032 1.00 96.25 97 CYS A CA 1
ATOM 737 C C . CYS A 1 97 ? 5.835 0.846 -13.457 1.00 96.25 97 CYS A C 1
ATOM 739 O O . CYS A 1 97 ? 4.676 0.634 -13.837 1.00 96.25 97 CYS A O 1
ATOM 741 N N . ARG A 1 98 ? 6.170 1.808 -12.581 1.00 95.75 98 ARG A N 1
ATOM 742 C CA . ARG A 1 98 ? 5.265 2.750 -11.898 1.00 95.75 98 ARG A CA 1
ATOM 743 C C . ARG A 1 98 ? 4.282 2.121 -10.907 1.00 95.75 98 ARG A C 1
ATOM 745 O O . ARG A 1 98 ? 3.396 2.818 -10.431 1.00 95.75 98 ARG A O 1
ATOM 752 N N . GLY A 1 99 ? 4.431 0.834 -10.588 1.00 97.00 99 GLY A N 1
ATOM 753 C CA . GLY A 1 99 ? 3.629 0.164 -9.560 1.00 97.00 99 GLY A CA 1
ATOM 754 C C . GLY A 1 99 ? 4.010 0.587 -8.141 1.00 97.00 99 GLY A C 1
ATOM 755 O O . GLY A 1 99 ? 5.175 0.912 -7.894 1.00 97.00 99 GLY A O 1
ATOM 756 N N . PHE A 1 100 ? 3.029 0.560 -7.239 1.00 97.75 100 PHE A N 1
ATOM 757 C CA . PHE A 1 100 ? 3.195 0.797 -5.810 1.00 97.75 100 PHE A CA 1
ATOM 758 C C . PHE A 1 100 ? 3.165 -0.514 -5.029 1.00 97.75 100 PHE A C 1
ATOM 760 O O . PHE A 1 100 ? 2.320 -1.379 -5.266 1.00 97.75 100 PHE A O 1
ATOM 767 N N . TRP A 1 101 ? 4.064 -0.603 -4.057 1.00 97.81 101 TRP A N 1
ATOM 768 C CA . TRP A 1 101 ? 3.941 -1.489 -2.912 1.00 97.81 101 TRP A CA 1
ATOM 769 C C . TRP A 1 101 ? 3.321 -0.699 -1.759 1.00 97.81 101 TRP A C 1
ATOM 771 O O . TRP A 1 101 ? 3.846 0.356 -1.398 1.00 97.81 101 TRP A O 1
ATOM 781 N N . ILE A 1 102 ? 2.217 -1.203 -1.215 1.00 97.06 102 ILE A N 1
ATOM 782 C CA . ILE A 1 102 ? 1.422 -0.573 -0.162 1.00 97.06 102 ILE A CA 1
ATOM 783 C C . ILE A 1 102 ? 1.302 -1.556 1.003 1.00 97.06 102 ILE A C 1
ATOM 785 O O . ILE A 1 102 ? 0.639 -2.586 0.884 1.00 97.06 102 ILE A O 1
ATOM 789 N N . ASP A 1 103 ? 1.926 -1.236 2.129 1.00 94.94 103 ASP A N 1
ATOM 790 C CA . ASP A 1 103 ? 1.770 -1.954 3.389 1.00 94.94 103 ASP A CA 1
ATOM 791 C C . ASP A 1 103 ? 1.123 -1.014 4.413 1.00 94.94 103 ASP A C 1
ATOM 793 O O . ASP A 1 103 ? 1.704 0.004 4.782 1.00 94.94 103 ASP A O 1
ATOM 797 N N . LEU A 1 104 ? -0.106 -1.337 4.820 1.00 94.12 104 LEU A N 1
ATOM 798 C CA . LEU A 1 104 ? -0.935 -0.545 5.738 1.00 94.12 104 LEU A CA 1
ATOM 799 C C . LEU A 1 104 ? -1.407 -1.412 6.914 1.00 94.12 104 LEU A C 1
ATOM 801 O O . LEU A 1 104 ? -2.581 -1.385 7.288 1.00 94.12 104 LEU A O 1
ATOM 805 N N . ALA A 1 105 ? -0.518 -2.247 7.461 1.00 93.06 105 ALA A N 1
ATOM 806 C CA . ALA A 1 105 ? -0.859 -3.132 8.575 1.00 93.06 105 ALA A CA 1
ATOM 807 C C . ALA A 1 105 ? -1.416 -2.369 9.791 1.00 93.06 105 ALA A C 1
ATOM 809 O O . ALA A 1 105 ? -2.354 -2.857 10.422 1.00 93.06 105 ALA A O 1
ATOM 810 N N . GLY A 1 106 ? -0.921 -1.154 10.061 1.00 94.12 106 GLY A N 1
ATOM 811 C CA . GLY A 1 106 ? -1.477 -0.271 11.091 1.00 94.12 106 GLY A CA 1
ATOM 812 C C . GLY A 1 106 ? -2.951 0.040 10.851 1.00 94.12 106 GLY A C 1
ATOM 813 O O . GLY A 1 106 ? -3.788 -0.285 11.688 1.00 94.12 106 GLY A O 1
ATOM 814 N N . LEU A 1 107 ? -3.296 0.561 9.670 1.00 94.62 107 LEU A N 1
ATOM 815 C CA . LEU A 1 107 ? -4.690 0.841 9.311 1.00 94.62 107 LEU A CA 1
ATOM 816 C C . LEU A 1 107 ? -5.576 -0.406 9.407 1.00 94.62 107 LEU A C 1
ATOM 818 O O . LEU A 1 107 ? -6.703 -0.338 9.891 1.00 94.62 107 LEU A O 1
ATOM 822 N N . ALA A 1 108 ? -5.081 -1.559 8.966 1.00 94.06 108 ALA A N 1
ATOM 823 C CA . ALA A 1 108 ? -5.862 -2.785 9.014 1.00 94.06 108 ALA A CA 1
ATOM 824 C C . ALA A 1 108 ? -6.144 -3.287 10.439 1.00 94.06 108 ALA A C 1
ATOM 826 O O . ALA A 1 108 ? -7.246 -3.774 10.710 1.00 94.06 108 ALA A O 1
ATOM 827 N N . LYS A 1 109 ? -5.191 -3.124 11.366 1.00 93.44 109 LYS A N 1
ATOM 828 C CA . LYS A 1 109 ? -5.423 -3.377 12.797 1.00 93.44 109 LYS A CA 1
ATOM 829 C C . LYS A 1 109 ? -6.542 -2.480 13.319 1.00 93.44 109 LYS A C 1
ATOM 831 O O . LYS A 1 109 ? -7.473 -2.971 13.948 1.00 93.44 109 LYS A O 1
ATOM 836 N N . LEU A 1 110 ? -6.507 -1.191 12.974 1.00 94.12 110 LEU A N 1
ATOM 837 C CA . LEU A 1 110 ? -7.541 -0.235 13.379 1.00 94.12 110 LEU A CA 1
ATOM 838 C C . LEU A 1 110 ? -8.920 -0.588 12.812 1.00 94.12 110 LEU A C 1
ATOM 840 O O . LEU A 1 110 ? -9.919 -0.487 13.517 1.00 94.12 110 LEU A O 1
ATOM 844 N N . LYS A 1 111 ? -8.994 -1.072 11.567 1.00 90.94 111 LYS A N 1
ATOM 845 C CA . LYS A 1 111 ? -10.257 -1.524 10.956 1.00 90.94 111 LYS A CA 1
ATOM 846 C C . LYS A 1 111 ? -10.885 -2.733 11.654 1.00 90.94 111 LYS A C 1
ATOM 848 O O . LYS A 1 111 ? -12.094 -2.923 11.522 1.00 90.94 111 LYS A O 1
ATOM 853 N N . SER A 1 112 ? -10.090 -3.493 12.405 1.00 89.75 112 SER A N 1
ATOM 854 C CA . SER A 1 112 ? -10.538 -4.647 13.192 1.00 89.75 112 SER A CA 1
ATOM 855 C C . SER A 1 112 ? -11.017 -4.268 14.602 1.00 89.75 112 SER A C 1
ATOM 857 O O . SER A 1 112 ? -11.494 -5.134 15.331 1.00 89.75 112 SER A O 1
ATOM 859 N N . LEU A 1 113 ? -10.907 -2.992 14.997 1.00 91.44 113 LEU A N 1
ATOM 860 C CA . LEU A 1 113 ? -11.412 -2.508 16.283 1.00 91.44 113 LEU A CA 1
ATOM 861 C C . LEU A 1 113 ? -12.953 -2.476 16.328 1.00 91.44 113 LEU A C 1
ATOM 863 O O . LEU A 1 113 ? -13.602 -2.316 15.285 1.00 91.44 113 LEU A O 1
ATOM 867 N N . PRO A 1 114 ? -13.544 -2.541 17.538 1.00 91.12 114 PRO A N 1
ATOM 868 C CA . PRO A 1 114 ? -14.952 -2.229 17.767 1.00 91.12 114 PRO A CA 1
ATOM 869 C C . PRO A 1 114 ? -15.362 -0.870 17.181 1.00 91.12 114 PRO A C 1
ATOM 871 O O . PRO A 1 114 ? -14.573 0.077 17.138 1.00 91.12 114 PRO A O 1
ATOM 874 N N . ALA A 1 115 ? -16.609 -0.767 16.714 1.00 87.44 115 ALA A N 1
ATOM 875 C CA . ALA A 1 115 ? -17.088 0.392 15.956 1.00 87.44 115 ALA A CA 1
ATOM 876 C C . ALA A 1 115 ? -16.992 1.724 16.726 1.00 87.44 115 ALA A C 1
ATOM 878 O O . ALA A 1 115 ? -16.709 2.753 16.115 1.00 87.44 115 ALA A O 1
ATOM 879 N N . ASP A 1 116 ? -17.183 1.690 18.045 1.00 87.56 116 ASP A N 1
ATOM 880 C CA . ASP A 1 116 ? -17.085 2.822 18.973 1.00 87.56 116 ASP A CA 1
ATOM 881 C C . ASP A 1 116 ? -15.657 3.379 19.103 1.00 87.56 116 ASP A C 1
ATOM 883 O O . ASP A 1 116 ? -15.484 4.570 19.341 1.00 87.56 116 ASP A O 1
ATOM 887 N N . GLN A 1 117 ? -14.635 2.549 18.881 1.00 89.19 117 GLN A N 1
ATOM 888 C CA . GLN A 1 117 ? -13.219 2.939 18.973 1.00 89.19 117 GLN A CA 1
ATOM 889 C C . GLN A 1 117 ? -12.582 3.190 17.601 1.00 89.19 117 GLN A C 1
ATOM 891 O O . GLN A 1 117 ? -11.599 3.922 17.478 1.00 89.19 117 GLN A O 1
ATOM 896 N N . ARG A 1 118 ? -13.138 2.585 16.547 1.00 91.19 118 ARG A N 1
ATOM 897 C CA . ARG A 1 118 ? -12.537 2.554 15.211 1.00 91.19 118 ARG A CA 1
ATOM 898 C C . ARG A 1 118 ? -12.438 3.926 14.553 1.00 91.19 118 ARG A C 1
ATOM 900 O O . ARG A 1 118 ? -11.391 4.230 13.993 1.00 91.19 118 ARG A O 1
ATOM 907 N N . ARG A 1 119 ? -13.503 4.737 14.590 1.00 88.81 119 ARG A N 1
ATOM 908 C CA . ARG A 1 119 ? -13.562 6.001 13.827 1.00 88.81 119 ARG A CA 1
ATOM 909 C C . ARG A 1 119 ? -12.434 6.953 14.226 1.00 88.81 119 ARG A C 1
ATOM 911 O O . ARG A 1 119 ? -11.620 7.304 13.382 1.00 88.81 119 ARG A O 1
ATOM 918 N N . GLN A 1 120 ? -12.338 7.278 15.516 1.00 91.12 120 GLN A N 1
ATOM 919 C CA . GLN A 1 120 ? -11.305 8.189 16.016 1.00 91.12 120 GLN A CA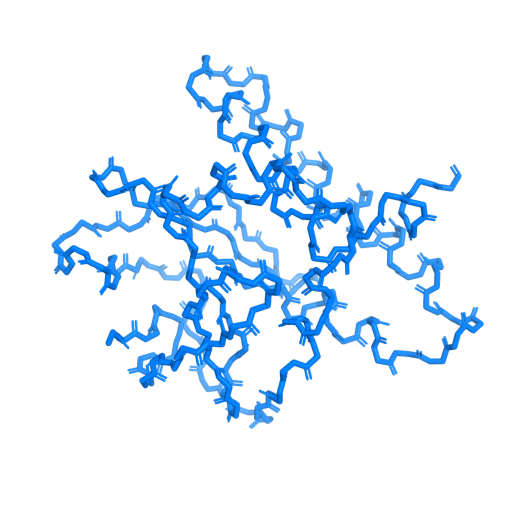 1
ATOM 920 C C . GLN A 1 120 ? -9.894 7.647 15.765 1.00 91.12 120 GLN A C 1
ATOM 922 O O . GLN A 1 120 ? -8.985 8.402 15.434 1.00 91.12 120 GLN A O 1
ATOM 927 N N . ALA A 1 121 ? -9.692 6.335 15.910 1.00 93.44 121 ALA A N 1
ATOM 928 C CA . ALA A 1 121 ? -8.384 5.738 15.684 1.00 93.44 121 ALA A CA 1
ATOM 929 C C . ALA A 1 121 ? -7.964 5.815 14.206 1.00 93.44 121 ALA A C 1
ATOM 931 O O . ALA A 1 121 ? -6.813 6.140 13.916 1.00 93.44 121 ALA A O 1
ATOM 932 N N . VAL A 1 122 ? -8.890 5.550 13.277 1.00 93.75 122 VAL A N 1
ATOM 933 C CA . VAL A 1 122 ? -8.654 5.669 11.830 1.00 93.75 122 VAL A CA 1
ATOM 934 C C . VAL A 1 122 ? -8.363 7.122 11.451 1.00 93.75 122 VAL A C 1
ATOM 936 O O . VAL A 1 122 ? -7.363 7.376 10.785 1.00 93.75 122 VAL A O 1
ATOM 939 N N . GLU A 1 123 ? -9.159 8.075 11.929 1.00 92.81 123 GLU A N 1
ATOM 940 C CA . GLU A 1 123 ? -8.927 9.506 11.713 1.00 92.81 123 GLU A CA 1
ATOM 941 C C . GLU A 1 123 ? -7.548 9.952 12.224 1.00 92.81 123 GLU A C 1
ATOM 943 O O . GLU A 1 123 ? -6.769 10.559 11.485 1.00 92.81 123 GLU A O 1
ATOM 948 N N . ASN A 1 124 ? -7.183 9.573 13.453 1.00 93.19 124 ASN A N 1
ATOM 949 C CA . ASN A 1 124 ? -5.872 9.885 14.024 1.00 93.19 124 ASN A CA 1
ATOM 950 C C . ASN A 1 124 ? -4.735 9.279 13.196 1.00 93.19 124 ASN A C 1
ATOM 952 O O . ASN A 1 124 ? -3.721 9.931 12.951 1.00 93.19 124 ASN A O 1
ATOM 956 N N . TYR A 1 125 ? -4.889 8.034 12.745 1.00 94.69 125 TYR A N 1
ATOM 957 C CA . TYR A 1 125 ? -3.903 7.383 11.891 1.00 94.69 125 TYR A CA 1
ATOM 958 C C . TYR A 1 125 ? -3.682 8.174 10.603 1.00 94.69 125 TYR A C 1
ATOM 960 O O . TYR A 1 125 ? -2.547 8.427 10.206 1.00 94.69 125 TYR A O 1
ATOM 968 N N . PHE A 1 126 ? -4.754 8.600 9.950 1.00 94.12 126 PHE A N 1
ATOM 969 C CA . PHE A 1 126 ? -4.624 9.308 8.693 1.00 94.12 126 PHE A CA 1
ATOM 970 C C . PHE A 1 126 ? -4.040 10.712 8.862 1.00 94.12 126 PHE A C 1
ATOM 972 O O . PHE A 1 126 ? -3.077 11.043 8.170 1.00 94.12 126 PHE A O 1
ATOM 979 N N . THR A 1 127 ? -4.527 11.481 9.833 1.00 91.44 127 THR A N 1
ATOM 980 C CA . THR A 1 127 ? -4.048 12.846 10.101 1.00 91.44 127 THR A CA 1
ATOM 981 C C . THR A 1 127 ? -2.578 12.880 10.528 1.00 91.44 127 THR A C 1
ATOM 983 O O . THR A 1 127 ? -1.818 13.737 10.077 1.00 91.44 127 THR A O 1
ATOM 986 N N . THR A 1 128 ? -2.138 11.929 11.358 1.00 90.31 128 THR A N 1
ATOM 987 C CA . THR A 1 128 ? -0.774 11.926 11.923 1.00 90.31 128 THR A CA 1
ATOM 988 C C . THR A 1 128 ? 0.242 11.148 11.085 1.00 90.31 128 THR A C 1
ATOM 990 O O . THR A 1 128 ? 1.413 11.529 11.029 1.00 90.31 128 THR A O 1
ATOM 993 N N . VAL A 1 129 ? -0.180 10.077 10.400 1.00 90.81 129 VAL A N 1
ATOM 994 C CA . VAL A 1 129 ? 0.723 9.194 9.643 1.00 90.81 129 VAL A CA 1
ATOM 995 C C . VAL A 1 129 ? 0.673 9.483 8.150 1.00 90.81 129 VAL A C 1
ATOM 997 O O . VAL A 1 129 ? 1.723 9.591 7.520 1.00 90.81 129 VAL A O 1
ATOM 1000 N N . ILE A 1 130 ? -0.516 9.579 7.558 1.00 92.94 130 ILE A N 1
ATOM 1001 C CA . ILE A 1 130 ? -0.673 9.606 6.099 1.00 92.94 130 ILE A CA 1
ATOM 1002 C C . ILE A 1 130 ? -0.614 11.031 5.550 1.00 92.94 130 ILE A C 1
ATOM 1004 O O . ILE A 1 130 ? 0.183 11.300 4.649 1.00 92.94 130 ILE A O 1
ATOM 1008 N N . ASP A 1 131 ? -1.397 11.956 6.099 1.00 91.81 131 ASP A N 1
ATOM 1009 C CA . ASP A 1 131 ? -1.543 13.310 5.559 1.00 91.81 131 ASP A CA 1
ATOM 1010 C C . ASP A 1 131 ? -0.257 14.118 5.661 1.00 91.81 131 ASP A C 1
ATOM 1012 O O . ASP A 1 131 ? 0.103 14.827 4.717 1.00 91.81 131 ASP A O 1
ATOM 1016 N N . VAL A 1 132 ? 0.497 13.948 6.750 1.00 89.75 132 VAL A N 1
ATOM 1017 C CA . VAL A 1 132 ? 1.834 14.538 6.898 1.00 89.75 132 VAL A CA 1
ATOM 1018 C C . VAL A 1 132 ? 2.747 14.081 5.755 1.00 89.75 132 VAL A C 1
ATOM 1020 O O . VAL A 1 132 ? 3.411 14.903 5.121 1.00 89.75 132 VAL A O 1
ATOM 1023 N N . LYS A 1 133 ? 2.757 12.779 5.441 1.00 92.25 133 LYS A N 1
ATOM 1024 C CA . LYS A 1 133 ? 3.620 12.211 4.393 1.00 92.25 133 LYS A CA 1
ATOM 1025 C C . LYS A 1 133 ? 3.164 12.615 2.994 1.00 92.25 133 LYS A C 1
ATOM 1027 O O . LYS A 1 133 ? 3.994 13.011 2.178 1.00 92.25 133 LYS A O 1
ATOM 1032 N N . LEU A 1 134 ? 1.861 12.589 2.715 1.00 92.25 134 LEU A N 1
ATOM 1033 C CA . LEU A 1 134 ? 1.323 13.039 1.428 1.00 92.25 134 LEU A CA 1
ATOM 1034 C C . LEU A 1 134 ? 1.544 14.538 1.207 1.00 92.25 134 LEU A C 1
ATOM 1036 O O . LEU A 1 134 ? 1.885 14.942 0.098 1.00 92.25 134 LEU A O 1
ATOM 1040 N N . SER A 1 135 ? 1.400 15.365 2.244 1.00 91.88 135 SER A N 1
ATOM 1041 C CA . SER A 1 135 ? 1.654 16.808 2.158 1.00 91.88 135 SER A CA 1
ATOM 1042 C C . SER A 1 135 ? 3.114 17.100 1.827 1.00 91.88 135 SER A C 1
ATOM 1044 O O . SER A 1 135 ? 3.385 17.908 0.942 1.00 91.88 135 SER A O 1
ATOM 1046 N N . GLN A 1 136 ? 4.052 16.373 2.445 1.00 90.44 136 GLN A N 1
ATOM 1047 C CA . GLN A 1 136 ? 5.473 16.445 2.093 1.00 90.44 136 GLN A CA 1
ATOM 1048 C C . GLN A 1 136 ? 5.716 16.074 0.625 1.00 90.44 136 GLN A C 1
ATOM 1050 O O . GLN A 1 136 ? 6.445 16.776 -0.065 1.00 90.44 136 GLN A O 1
ATOM 1055 N N . MET A 1 137 ? 5.064 15.028 0.109 1.00 91.69 137 MET A N 1
ATOM 1056 C CA . MET A 1 137 ? 5.177 14.668 -1.309 1.00 91.69 137 MET A CA 1
ATOM 1057 C C . MET A 1 137 ? 4.627 15.755 -2.248 1.00 91.69 137 MET A C 1
ATOM 1059 O O . MET A 1 137 ? 5.185 15.974 -3.320 1.00 91.69 137 MET A O 1
ATOM 1063 N N . ARG A 1 138 ? 3.543 16.442 -1.863 1.00 91.25 138 ARG A N 1
ATOM 1064 C CA . ARG A 1 138 ? 2.878 17.471 -2.685 1.00 91.25 138 ARG A CA 1
ATOM 1065 C C . ARG A 1 138 ? 3.710 18.740 -2.870 1.00 91.25 138 ARG A C 1
ATOM 1067 O O . ARG A 1 138 ? 3.586 19.371 -3.912 1.00 91.25 138 ARG A O 1
ATOM 1074 N N . ILE A 1 139 ? 4.529 19.108 -1.884 1.00 90.31 139 ILE A N 1
ATOM 1075 C CA . ILE A 1 139 ? 5.369 20.321 -1.930 1.00 90.31 139 ILE A CA 1
ATOM 1076 C C . ILE A 1 139 ? 6.730 20.103 -2.611 1.00 90.31 139 ILE A C 1
ATOM 1078 O O . ILE A 1 139 ? 7.491 21.053 -2.783 1.00 90.31 139 ILE A O 1
ATOM 1082 N N . LEU A 1 140 ? 7.056 18.860 -2.975 1.00 84.94 140 LEU A N 1
ATOM 1083 C CA . LEU A 1 140 ? 8.241 18.536 -3.770 1.00 84.94 140 LEU A CA 1
ATOM 1084 C C . LEU A 1 140 ? 8.004 18.861 -5.261 1.00 84.94 140 LEU A C 1
ATOM 1086 O O . LEU A 1 140 ? 7.039 19.520 -5.639 1.00 84.94 140 LEU A O 1
ATOM 1090 N N . HIS A 1 141 ? 8.905 18.413 -6.136 1.00 86.38 141 HIS A N 1
ATOM 1091 C CA . HIS A 1 141 ? 8.783 18.612 -7.582 1.00 86.38 141 HIS A CA 1
ATOM 1092 C C . HIS A 1 141 ? 7.509 17.968 -8.176 1.00 86.38 141 HIS A C 1
ATOM 1094 O O . HIS A 1 141 ? 6.972 17.002 -7.633 1.00 86.38 141 HIS A O 1
ATOM 1100 N N . ASN A 1 142 ? 7.062 18.463 -9.340 1.00 83.62 142 ASN A N 1
ATOM 1101 C CA . ASN A 1 142 ? 5.769 18.126 -9.968 1.00 83.62 142 ASN A CA 1
ATOM 1102 C C . ASN A 1 142 ? 5.452 16.618 -10.044 1.00 83.62 142 ASN A C 1
ATOM 1104 O O . ASN A 1 142 ? 4.318 16.209 -9.788 1.00 83.62 142 ASN A O 1
ATOM 1108 N N . ASP A 1 143 ? 6.441 15.772 -10.348 1.00 88.06 143 ASP A N 1
ATOM 1109 C CA . ASP A 1 143 ? 6.230 14.319 -10.411 1.00 88.06 143 ASP A CA 1
ATOM 1110 C C . ASP A 1 143 ? 5.773 13.722 -9.070 1.00 88.06 143 ASP A C 1
ATOM 1112 O O . ASP A 1 143 ? 4.961 12.790 -9.066 1.00 88.06 143 ASP A O 1
ATOM 1116 N N . MET A 1 144 ? 6.268 14.243 -7.938 1.00 90.25 144 MET A N 1
ATOM 1117 C CA . MET A 1 144 ? 5.881 13.794 -6.594 1.00 90.25 144 MET A CA 1
ATOM 1118 C C . MET A 1 144 ? 4.468 14.232 -6.238 1.00 90.25 144 MET A C 1
ATOM 1120 O O . MET A 1 144 ? 3.715 13.423 -5.696 1.00 90.25 144 MET A O 1
ATOM 1124 N N . ALA A 1 145 ? 4.060 15.439 -6.635 1.00 91.31 145 ALA A N 1
ATOM 1125 C CA . ALA A 1 145 ? 2.677 15.881 -6.489 1.00 91.31 145 ALA A CA 1
ATOM 1126 C C . ALA A 1 145 ? 1.710 14.952 -7.246 1.00 91.31 145 ALA A C 1
ATOM 1128 O O . ALA A 1 145 ? 0.693 14.523 -6.696 1.00 91.31 145 ALA A O 1
ATOM 1129 N N . GLN A 1 146 ? 2.073 14.536 -8.465 1.00 91.94 146 GLN A N 1
ATOM 1130 C CA . GLN A 1 146 ? 1.290 13.555 -9.219 1.00 91.94 146 GLN A CA 1
ATOM 1131 C C . GLN A 1 146 ? 1.242 12.184 -8.517 1.00 91.94 146 GLN A C 1
ATOM 1133 O O . GLN A 1 146 ? 0.202 11.525 -8.517 1.00 91.94 146 GLN A O 1
ATOM 1138 N N . GLN A 1 147 ? 2.343 11.736 -7.901 1.00 93.44 147 GLN A N 1
ATOM 1139 C CA . GLN A 1 147 ? 2.355 10.457 -7.176 1.00 93.44 147 GLN A CA 1
ATOM 1140 C C . GLN A 1 147 ? 1.525 10.520 -5.899 1.00 93.44 147 GLN A C 1
ATOM 1142 O O . GLN A 1 147 ? 0.815 9.563 -5.599 1.00 93.44 147 GLN A O 1
ATOM 1147 N N . ALA A 1 148 ? 1.566 11.647 -5.188 1.00 94.75 148 ALA A N 1
ATOM 1148 C CA . ALA A 1 148 ? 0.735 11.882 -4.018 1.00 94.75 148 ALA A CA 1
ATOM 1149 C C . ALA A 1 148 ? -0.753 11.794 -4.379 1.00 94.75 148 ALA A C 1
ATOM 1151 O O . ALA A 1 148 ? -1.511 11.155 -3.659 1.00 94.75 148 ALA A O 1
ATOM 1152 N N . GLN A 1 149 ? -1.163 12.349 -5.525 1.00 94.12 149 GLN A N 1
ATOM 1153 C CA . GLN A 1 149 ? -2.546 12.252 -5.997 1.00 94.12 149 GLN A CA 1
ATOM 1154 C C . GLN A 1 149 ? -2.970 10.803 -6.288 1.00 94.12 149 GLN A C 1
ATOM 1156 O O . GLN A 1 149 ? -4.057 10.387 -5.889 1.00 94.12 149 GLN A O 1
ATOM 1161 N N . ILE A 1 150 ? -2.112 10.015 -6.945 1.00 94.94 150 ILE A N 1
ATOM 1162 C CA . ILE A 1 150 ? -2.391 8.593 -7.202 1.00 94.94 150 ILE A CA 1
ATOM 1163 C C . ILE A 1 150 ? -2.493 7.817 -5.882 1.00 94.94 150 ILE A C 1
ATOM 1165 O O . ILE A 1 150 ? -3.395 6.996 -5.721 1.00 94.94 150 ILE A O 1
ATOM 1169 N N . LEU A 1 151 ? -1.597 8.081 -4.928 1.00 95.19 151 LEU A N 1
ATOM 1170 C CA . LEU A 1 151 ? -1.645 7.460 -3.606 1.00 95.19 151 LEU A CA 1
ATOM 1171 C C . LEU A 1 151 ? -2.914 7.833 -2.840 1.00 95.19 151 LEU A C 1
ATOM 1173 O O . LEU A 1 151 ? -3.538 6.942 -2.273 1.00 95.19 151 LEU A O 1
ATOM 1177 N N . THR A 1 152 ? -3.342 9.099 -2.875 1.00 94.88 152 THR A N 1
ATOM 1178 C CA . THR A 1 152 ? -4.625 9.524 -2.297 1.00 94.88 152 THR A CA 1
ATOM 1179 C C . THR A 1 152 ? -5.782 8.702 -2.869 1.00 94.88 152 THR A C 1
ATOM 1181 O O . THR A 1 152 ? -6.578 8.172 -2.104 1.00 94.88 152 THR A O 1
ATOM 1184 N N . GLN A 1 153 ? -5.834 8.488 -4.186 1.00 95.19 153 GLN A N 1
ATOM 1185 C CA . GLN A 1 153 ? -6.889 7.683 -4.820 1.00 95.19 153 GLN A CA 1
ATOM 1186 C C . GLN A 1 153 ? -6.844 6.202 -4.416 1.00 95.19 153 GLN A C 1
ATOM 1188 O O . GLN A 1 153 ? -7.884 5.575 -4.226 1.00 95.19 153 GLN A O 1
ATOM 1193 N N . ILE A 1 154 ? -5.646 5.627 -4.259 1.00 96.00 154 ILE A N 1
ATOM 1194 C CA . ILE A 1 154 ? -5.488 4.261 -3.735 1.00 96.00 154 ILE A CA 1
ATOM 1195 C C . ILE A 1 154 ? -6.000 4.180 -2.293 1.00 96.00 154 ILE A C 1
ATOM 1197 O O . ILE A 1 154 ? -6.693 3.228 -1.943 1.00 96.00 154 ILE A O 1
ATOM 1201 N N . LEU A 1 155 ? -5.681 5.169 -1.459 1.00 95.25 155 LEU A N 1
ATOM 1202 C CA . LEU A 1 155 ? -6.113 5.206 -0.063 1.00 95.25 155 LEU A CA 1
ATOM 1203 C C . LEU A 1 155 ? -7.630 5.370 0.049 1.00 95.25 155 LEU A C 1
ATOM 1205 O O . LEU A 1 155 ? -8.245 4.587 0.761 1.00 95.25 155 LEU A O 1
ATOM 1209 N N . GLN A 1 156 ? -8.233 6.277 -0.725 1.00 95.00 156 GLN A N 1
ATOM 1210 C CA . GLN A 1 156 ? -9.690 6.435 -0.834 1.00 95.00 156 GLN A CA 1
ATOM 1211 C C . GLN A 1 156 ? -10.376 5.136 -1.269 1.00 95.00 156 GLN A C 1
ATOM 1213 O O . GLN A 1 156 ? -11.444 4.788 -0.773 1.00 95.00 156 GLN A O 1
ATOM 1218 N N . PHE A 1 157 ? -9.764 4.390 -2.190 1.00 96.25 157 PHE A N 1
ATOM 1219 C CA . PHE A 1 157 ? -10.270 3.087 -2.613 1.00 96.25 157 PHE A CA 1
ATOM 1220 C C . PHE A 1 157 ? -10.270 2.062 -1.475 1.00 96.25 157 PHE A C 1
ATOM 1222 O O . PHE A 1 157 ? -11.228 1.303 -1.356 1.00 96.25 157 PHE A O 1
ATOM 1229 N N . LEU A 1 158 ? -9.239 2.049 -0.629 1.00 95.44 158 LEU A N 1
ATOM 1230 C CA . LEU A 1 158 ? -9.123 1.129 0.509 1.00 95.44 158 LEU A CA 1
ATOM 1231 C C . LEU A 1 158 ? -9.953 1.567 1.726 1.00 95.44 158 LEU A C 1
ATOM 1233 O O . LEU A 1 158 ? -10.431 0.724 2.480 1.00 95.44 158 LEU A O 1
ATOM 1237 N N . CYS A 1 159 ? -10.104 2.870 1.938 1.00 93.38 159 CYS A N 1
ATOM 1238 C CA . CYS A 1 159 ? -10.777 3.468 3.081 1.00 93.38 159 CYS A CA 1
ATOM 1239 C C . CYS A 1 159 ? -11.457 4.775 2.639 1.00 93.38 159 CYS A C 1
ATOM 1241 O O . CYS A 1 159 ? -10.756 5.705 2.232 1.00 93.38 159 CYS A O 1
ATOM 1243 N N . PRO A 1 160 ? -12.794 4.868 2.700 1.00 86.88 160 PRO A N 1
ATOM 1244 C CA . PRO A 1 160 ? -13.513 6.041 2.217 1.00 86.88 160 PRO A CA 1
ATOM 1245 C C . PRO A 1 160 ? -13.226 7.269 3.099 1.00 86.88 160 PRO A C 1
ATOM 1247 O O . PRO A 1 160 ? -12.893 7.113 4.271 1.00 86.88 160 PRO A O 1
ATOM 1250 N N . GLU A 1 161 ? -13.277 8.475 2.518 1.00 80.88 161 GLU A N 1
ATOM 1251 C CA . GLU A 1 161 ? -12.847 9.736 3.164 1.00 80.88 161 GLU A CA 1
ATOM 1252 C C . GLU A 1 161 ? -13.618 10.081 4.435 1.00 80.88 161 GLU A C 1
ATOM 1254 O O . GLU A 1 161 ? -13.029 10.555 5.399 1.00 80.88 161 GLU A O 1
ATOM 1259 N N . ASP A 1 162 ? -14.906 9.761 4.485 1.00 79.75 162 ASP A N 1
ATOM 1260 C CA . ASP A 1 162 ? -15.781 10.018 5.629 1.00 79.75 162 ASP A CA 1
ATOM 1261 C C . ASP A 1 162 ? -15.352 9.290 6.915 1.00 79.75 162 ASP A C 1
ATOM 1263 O O . ASP A 1 162 ? -15.766 9.666 8.011 1.00 79.75 162 ASP A O 1
ATOM 1267 N N . GLU A 1 163 ? -14.488 8.276 6.809 1.00 77.44 163 GLU A N 1
ATOM 1268 C CA . GLU A 1 163 ? -13.897 7.599 7.966 1.00 77.44 163 GLU A CA 1
ATOM 1269 C C . GLU A 1 163 ? -12.654 8.303 8.545 1.00 77.44 163 GLU A C 1
ATOM 1271 O O . GLU A 1 163 ? -12.162 7.880 9.591 1.00 77.44 163 GLU A O 1
ATOM 1276 N N . TRP A 1 164 ? -12.132 9.342 7.886 1.00 78.00 164 TRP A N 1
ATOM 1277 C CA . TRP A 1 164 ? -10.904 10.051 8.280 1.00 78.00 164 TRP A CA 1
ATOM 1278 C C . TRP A 1 164 ? -10.928 11.566 8.064 1.00 78.00 164 TRP A C 1
ATOM 1280 O O . TRP A 1 164 ? -9.964 12.240 8.415 1.00 78.00 164 TRP A O 1
ATOM 1290 N N . THR A 1 165 ? -12.030 12.116 7.557 1.00 64.88 165 THR A N 1
ATOM 1291 C CA . THR A 1 165 ? -12.362 13.539 7.653 1.00 64.88 165 THR A CA 1
ATOM 1292 C C . THR A 1 165 ? -13.398 13.714 8.767 1.00 64.88 165 THR A C 1
ATOM 1294 O O . THR A 1 165 ? -14.584 13.432 8.560 1.00 64.88 165 THR A O 1
ATOM 1297 N N . GLY A 1 166 ? -12.931 14.080 9.963 1.00 53.00 166 GLY A N 1
ATOM 1298 C CA . GLY A 1 166 ? -13.757 14.480 11.108 1.00 53.00 166 GLY A CA 1
ATOM 1299 C C . GLY A 1 166 ? -14.200 15.932 11.025 1.00 53.00 166 GLY A C 1
ATOM 1300 O O . GLY A 1 166 ? -13.401 16.765 10.540 1.00 53.00 166 GLY A O 1
#

Radius of gyration: 14.77 Å; chains: 1; bounding box: 33×36×34 Å

Foldseek 3Di:
DAAQWQRHAWDWDAFPNQTWTFDAQAQLKTKFFPVSLVVLVVDAFQSQQVSLVGHHHPPRRTPPPDWGQDPPVRHFTWAWLDDDPPQQWTWTAGPVRGMIITRRNSLSVLVPDDPVRNLVSNQCSCVPPPPVSLVVQCPDDPVSVVVSVSVVSVNRNNHPVVSHDD

Sequence (166 aa):
MKCPACKNALHESVVAGVKIQACPGECGGLWINRFQFKKIQALKPGIGQSLLMIERAEGVKTYRGAEHVCPACEITLLHRHFFSTEGDSEVNQCSKCRGFWIDLAGLAKLKSLPADQRRQAVENYFTTVIDVKLSQMRILHNDMAQQAQILTQILQFLCPEDEWTG

Secondary structure (DSSP, 8-state):
-B-TTT-PBPEEEEETTEEEEE-TTBT--EEE-HHHHHHHTTSPTTTTGGGTSS-B-TT----TTS--B-TTTSSSBEEEEEEETTTTEEEEEETTT-PEEEEEHHHHHHHTS-HHHHHHHHHHHIIIIIHHHHHHHHTS-HHHHHHHHHHHHHHHHHS-GGGT--

pLDDT: mean 92.42, std 5.88, range [53.0, 98.12]